Protein AF-A0A090ST42-F1 (afdb_monomer)

Solvent-accessible surface area (backbone atoms only — not comparable to full-atom values): 7452 Å² total; per-residue (Å²): 126,86,62,63,70,64,63,49,51,64,52,51,47,52,51,37,42,75,73,65,78,34,54,76,73,56,34,53,54,52,51,52,53,52,52,51,53,52,28,56,76,70,68,73,65,48,72,70,56,53,55,50,50,52,53,54,51,50,52,54,52,50,58,51,48,54,54,49,57,61,46,49,57,54,46,52,49,39,56,74,70,40,46,31,60,56,51,37,62,72,46,54,88,39,62,90,38,72,69,58,37,49,52,51,51,52,50,50,47,54,61,46,49,75,77,37,58,71,70,53,42,46,63,45,49,46,74,58,74,80,111

Mean predicted aligned error: 7.75 Å

InterPro domains:
  IPR004681 TRAP transporter large membrane protein DctM [PTHR33362] (2-128)
  IPR010656 TRAP C4-dicarboxylate transport system permease DctM subunit [PF06808] (2-128)

Radius of gyration: 20.75 Å; Cα contacts (8 Å, |Δi|>4): 55; chains: 1; bounding box: 36×33×53 Å

Secondary structure (DSSP, 8-state):
-TTHHHHHHHHHHHHHHHTTSS-HHHHHHHHHHHHHHHHHHTT---HHHHHHHHHHHHHHHHHHHHHHHHHHHHHHHHHHTTHHHHHHHHHGGGTT-HHHHHHHHHHHHHHHHHHS-HHHHHHHHHHHH--

Foldseek 3Di:
DLCVLVVVLVVQQVCCVVVPVDDNVVSVVVSVVSVVVSCVVVVVDDPVVVVVVVVVVVVVVVVVVVVVVVVVVVLVVCVVVCVLVVVLVVLVVVVVPPVSSVVVLVVCCVVVVVVDPPVSSCSSCVVNPVD

pLDDT: mean 83.91, std 9.55, range [38.75, 95.56]

Sequence (131 aa):
MQALPAVFAPILIVSSIILGFVTPTESGALIVLYTVIVGLILRTLKWSSILKAIVDAAKLTTAIFIIIASSSVLTWLLGYAQVPAAFASLLAPFIDSPIIILFVLSGITFFVGMLMEEVSALMLLTPVSCR

Structure (mmCIF, N/CA/C/O backbone):
data_AF-A0A090ST42-F1
#
_entry.id   AF-A0A090ST42-F1
#
loop_
_atom_site.group_PDB
_atom_site.id
_atom_site.type_symbol
_atom_site.label_atom_id
_atom_site.label_alt_id
_atom_site.label_comp_id
_atom_site.label_asym_id
_atom_site.label_entity_id
_atom_site.label_seq_id
_atom_site.pdbx_PDB_ins_code
_atom_site.Cartn_x
_atom_site.Cartn_y
_atom_site.Cartn_z
_atom_site.occupancy
_atom_site.B_iso_or_equiv
_atom_site.auth_seq_id
_atom_site.auth_comp_id
_atom_site.auth_asym_id
_atom_site.auth_atom_id
_atom_site.pdbx_PDB_m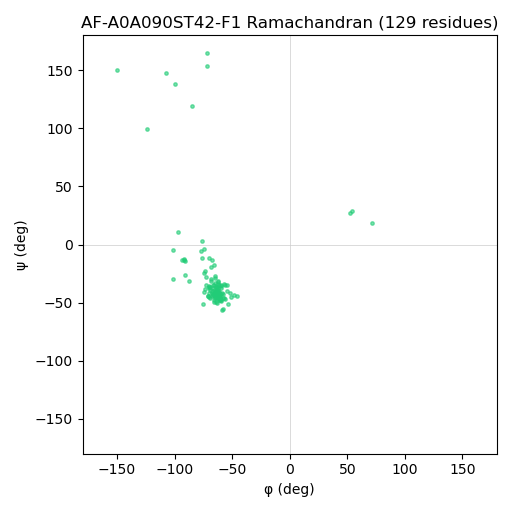odel_num
ATOM 1 N N . MET A 1 1 ? -12.176 -15.615 26.068 1.00 55.78 1 MET A N 1
ATOM 2 C CA . MET A 1 1 ? -12.995 -15.688 24.831 1.00 55.78 1 MET A CA 1
ATOM 3 C C . MET A 1 1 ? -12.949 -14.421 23.957 1.00 55.78 1 MET A C 1
ATOM 5 O O . MET A 1 1 ? -13.458 -14.465 22.849 1.00 55.78 1 MET A O 1
ATOM 9 N N . GLN A 1 2 ? -12.295 -13.323 24.368 1.00 60.69 2 GLN A N 1
ATOM 10 C CA . GLN A 1 2 ? -12.263 -12.055 23.607 1.00 60.69 2 GLN A CA 1
ATOM 11 C C . GLN A 1 2 ? -11.333 -12.040 22.371 1.00 60.69 2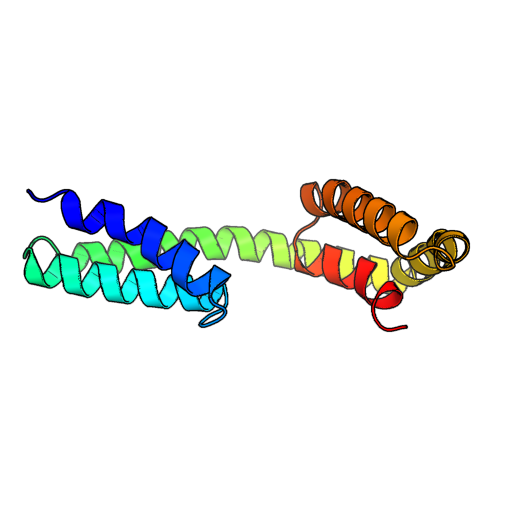 GLN A C 1
ATOM 13 O O . GLN A 1 2 ? -11.427 -11.125 21.564 1.00 60.69 2 GLN A O 1
ATOM 18 N N . ALA A 1 3 ? -10.456 -13.038 22.202 1.00 62.75 3 ALA A N 1
ATOM 19 C CA . ALA A 1 3 ? -9.489 -13.095 21.095 1.00 62.75 3 ALA A CA 1
ATOM 20 C C . ALA A 1 3 ? -9.988 -13.859 19.853 1.00 62.75 3 ALA A C 1
ATOM 22 O O . ALA A 1 3 ? -9.388 -13.741 18.790 1.00 62.75 3 ALA A O 1
ATOM 23 N N . LEU A 1 4 ? -11.085 -14.623 19.963 1.00 73.56 4 LEU A N 1
ATOM 24 C CA . LEU A 1 4 ? -11.615 -15.419 18.847 1.00 73.56 4 LEU A CA 1
ATOM 25 C C . LEU A 1 4 ? -11.927 -14.568 17.599 1.00 73.56 4 LEU A C 1
ATOM 27 O O . LEU A 1 4 ? -11.506 -14.949 16.510 1.00 73.56 4 LEU A O 1
ATOM 31 N N . PRO A 1 5 ? -12.597 -13.404 17.727 1.00 77.50 5 PRO A N 1
ATOM 32 C CA . PRO A 1 5 ? -12.921 -12.560 16.575 1.00 77.50 5 PRO A CA 1
ATOM 33 C C . PRO A 1 5 ? -11.689 -11.975 15.870 1.00 77.50 5 PRO A C 1
ATOM 35 O O . PRO A 1 5 ? -11.725 -11.730 14.670 1.00 77.50 5 PRO A O 1
ATOM 38 N N . ALA A 1 6 ? -10.575 -11.785 16.587 1.00 77.50 6 ALA A N 1
ATOM 39 C CA . ALA A 1 6 ? -9.352 -11.235 16.003 1.00 77.50 6 ALA A CA 1
ATOM 40 C C . ALA A 1 6 ? -8.696 -12.202 15.001 1.00 77.50 6 ALA A C 1
ATOM 42 O O . ALA A 1 6 ? -8.091 -11.764 14.028 1.00 77.50 6 ALA A O 1
ATOM 43 N N . VAL A 1 7 ? -8.859 -13.515 15.200 1.00 83.69 7 VAL A N 1
ATOM 44 C CA . VAL A 1 7 ? -8.309 -14.550 14.306 1.00 83.69 7 VAL A CA 1
ATOM 45 C C . VAL A 1 7 ? -9.098 -14.649 12.994 1.00 83.69 7 VAL A C 1
ATOM 47 O O . VAL A 1 7 ? -8.545 -15.037 11.968 1.00 83.69 7 VAL A O 1
ATOM 50 N N . PHE A 1 8 ? -10.370 -14.240 12.982 1.00 86.00 8 PHE A N 1
ATOM 51 C CA . PHE A 1 8 ? -11.184 -14.230 11.763 1.00 86.00 8 PHE A CA 1
ATOM 52 C C . PHE A 1 8 ? -10.813 -13.108 10.790 1.00 86.00 8 PHE A C 1
ATOM 54 O O . PHE A 1 8 ? -11.054 -13.256 9.595 1.00 86.00 8 PHE A O 1
ATOM 61 N N . ALA A 1 9 ? -10.195 -12.019 11.261 1.00 86.06 9 ALA A N 1
ATOM 62 C CA . ALA A 1 9 ? -9.783 -10.908 10.405 1.00 86.06 9 ALA A CA 1
ATOM 63 C C . ALA A 1 9 ? -8.827 -11.340 9.269 1.00 86.06 9 ALA A C 1
ATOM 65 O O . ALA A 1 9 ? -9.196 -11.131 8.115 1.00 86.06 9 ALA A O 1
ATOM 66 N N . PRO A 1 10 ? -7.669 -11.996 9.519 1.00 88.81 10 PRO A N 1
ATOM 67 C CA . PRO A 1 10 ? -6.781 -12.472 8.449 1.00 88.81 10 PRO A CA 1
ATOM 68 C C . PRO A 1 10 ? -7.460 -13.464 7.496 1.00 88.81 10 PRO A C 1
ATOM 70 O O . PRO A 1 10 ? -7.225 -13.416 6.291 1.00 88.81 10 PRO A O 1
ATOM 73 N N . ILE A 1 11 ? -8.347 -14.323 8.010 1.00 90.25 11 ILE A N 1
ATOM 74 C CA . ILE A 1 11 ? -9.103 -15.279 7.190 1.00 90.25 11 ILE A CA 1
ATOM 75 C C . ILE A 1 11 ? -10.053 -14.537 6.246 1.00 90.25 11 ILE A C 1
ATOM 77 O O . ILE A 1 11 ? -10.124 -14.877 5.066 1.00 90.25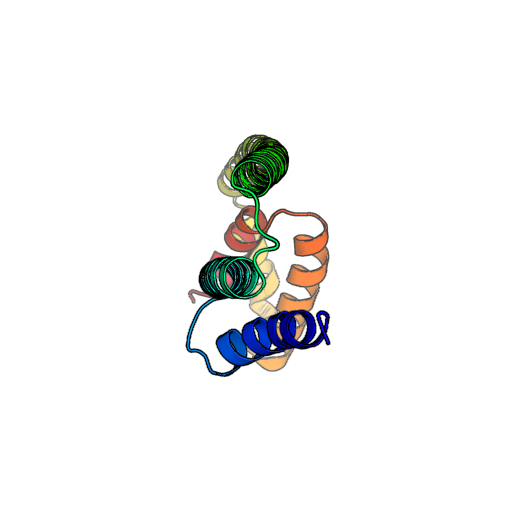 11 ILE A O 1
ATOM 81 N N . LEU A 1 12 ? -10.747 -13.502 6.728 1.00 89.06 12 LEU A N 1
ATOM 82 C CA . LEU A 1 12 ? -11.598 -12.646 5.898 1.00 89.06 12 LEU A CA 1
ATOM 83 C C . LEU A 1 12 ? -10.791 -11.925 4.814 1.00 89.06 12 LEU A C 1
ATOM 85 O O . LEU A 1 12 ? -11.231 -11.901 3.667 1.00 89.06 12 LEU A O 1
ATOM 89 N N . ILE A 1 13 ? -9.598 -11.407 5.136 1.00 91.62 13 ILE A N 1
ATOM 90 C CA . ILE A 1 13 ? -8.734 -10.747 4.137 1.00 91.62 13 ILE A CA 1
ATOM 91 C C . ILE A 1 13 ? -8.402 -11.726 3.012 1.00 91.62 13 ILE A C 1
ATOM 93 O O . ILE A 1 13 ? -8.697 -11.480 1.848 1.00 91.62 13 ILE A O 1
ATOM 97 N N . VAL A 1 14 ? -7.833 -12.875 3.371 1.00 92.81 14 VAL A N 1
ATOM 98 C CA . VAL A 1 14 ? -7.325 -13.843 2.398 1.00 92.81 14 VAL A CA 1
ATOM 99 C C . VAL A 1 14 ? -8.460 -14.472 1.590 1.00 92.81 14 VAL A C 1
ATOM 101 O O . VAL A 1 14 ? -8.364 -14.562 0.370 1.00 92.81 14 VAL A O 1
ATOM 104 N N . SER A 1 15 ? -9.557 -14.869 2.240 1.00 90.50 15 SER A N 1
ATOM 105 C CA . SER A 1 15 ? -10.697 -15.477 1.542 1.00 90.50 15 SER A CA 1
ATOM 106 C C . SER A 1 15 ? -11.366 -14.508 0.570 1.00 90.50 15 SER A C 1
ATOM 108 O O . SER A 1 15 ? -11.672 -14.901 -0.551 1.00 90.50 15 SER A O 1
ATOM 110 N N . SER A 1 16 ? -11.546 -13.244 0.957 1.00 90.06 16 SER A N 1
ATOM 111 C CA . SER A 1 16 ? -12.196 -12.238 0.110 1.00 90.06 16 SER A CA 1
ATOM 112 C C . SER A 1 16 ? -11.388 -11.897 -1.148 1.00 90.06 16 SER A C 1
ATOM 114 O O . SER A 1 16 ? -11.979 -11.725 -2.215 1.00 90.06 16 SER A O 1
ATOM 116 N N . ILE A 1 17 ? -10.053 -11.896 -1.040 1.00 94.12 17 ILE A N 1
ATOM 117 C CA . ILE A 1 17 ? -9.140 -11.666 -2.167 1.00 94.12 17 ILE A CA 1
ATOM 118 C C . ILE A 1 17 ? -9.050 -12.905 -3.069 1.00 94.12 17 ILE A C 1
ATOM 120 O O . ILE A 1 17 ? -9.232 -12.794 -4.278 1.00 94.12 17 ILE A O 1
ATOM 124 N N . ILE A 1 18 ? -8.792 -14.097 -2.512 1.00 91.69 18 ILE A N 1
ATOM 125 C CA . ILE A 1 18 ? -8.563 -15.317 -3.314 1.00 91.69 18 ILE A CA 1
ATOM 126 C C . ILE A 1 18 ? -9.826 -15.747 -4.062 1.00 91.69 18 ILE A C 1
ATOM 128 O O . ILE A 1 18 ? -9.747 -16.197 -5.202 1.00 91.69 18 ILE A O 1
ATOM 132 N N . LEU A 1 19 ? -10.994 -15.603 -3.436 1.00 88.88 19 LEU A N 1
ATOM 133 C CA . LEU A 1 19 ? -12.270 -15.926 -4.072 1.00 88.88 19 LEU A CA 1
ATOM 134 C C . LEU A 1 19 ? -12.698 -14.872 -5.110 1.00 88.88 19 LEU A C 1
ATOM 136 O O . LEU A 1 19 ? -13.712 -15.063 -5.773 1.00 88.88 19 LEU A O 1
ATOM 140 N N . GLY A 1 20 ? -11.945 -13.775 -5.256 1.00 84.00 20 GLY A N 1
ATOM 141 C CA . GLY A 1 20 ? -12.191 -12.740 -6.260 1.00 84.00 20 GLY A CA 1
ATOM 142 C C . GLY A 1 20 ? -13.418 -11.870 -5.984 1.00 84.00 20 GLY A C 1
ATOM 143 O O . GLY A 1 20 ? -13.916 -11.225 -6.900 1.00 84.00 20 GLY A O 1
ATOM 144 N N . PHE A 1 21 ? -13.924 -11.849 -4.746 1.00 87.12 21 PHE A N 1
ATOM 145 C CA . PHE A 1 21 ? -15.075 -11.015 -4.387 1.00 87.12 21 PHE A CA 1
ATOM 146 C C . PHE A 1 21 ? -14.718 -9.530 -4.313 1.00 87.12 21 PHE A C 1
ATOM 148 O O . PHE A 1 21 ? -15.556 -8.690 -4.625 1.00 87.12 21 PHE A O 1
ATOM 155 N N . VAL A 1 22 ? -13.502 -9.216 -3.863 1.00 90.56 22 VAL A N 1
ATOM 156 C CA . VAL A 1 22 ? -13.018 -7.846 -3.651 1.00 90.56 22 VAL A CA 1
ATOM 157 C C . VAL A 1 22 ? -11.511 -7.767 -3.849 1.00 90.56 22 VAL A C 1
ATOM 159 O O . VAL A 1 22 ? -10.767 -8.706 -3.566 1.00 90.56 22 VAL A O 1
ATOM 162 N N . THR A 1 23 ? -11.057 -6.603 -4.298 1.00 91.00 23 THR A N 1
ATOM 163 C CA . THR A 1 23 ? -9.641 -6.242 -4.404 1.00 91.00 23 THR A CA 1
ATOM 164 C C . THR A 1 23 ? -9.009 -6.002 -3.022 1.00 91.00 23 THR A C 1
ATOM 166 O O . THR A 1 23 ? -9.726 -5.836 -2.030 1.00 91.00 23 THR A O 1
ATOM 169 N N . PRO A 1 24 ? -7.665 -5.958 -2.901 1.00 86.31 24 PRO A N 1
ATOM 170 C CA . PRO A 1 24 ? -6.999 -5.749 -1.610 1.00 86.31 24 PRO A CA 1
ATOM 171 C C . PRO A 1 24 ? -7.424 -4.462 -0.885 1.00 86.31 24 PRO A C 1
ATOM 173 O O . PRO A 1 24 ? -7.535 -4.444 0.342 1.00 86.31 24 PRO A O 1
ATOM 176 N N . THR A 1 25 ? -7.706 -3.393 -1.633 1.00 89.00 25 THR A N 1
ATOM 177 C CA . THR A 1 25 ? -8.161 -2.101 -1.098 1.00 89.00 25 THR A CA 1
ATOM 178 C C . THR A 1 25 ? -9.590 -2.175 -0.559 1.00 89.00 25 THR A C 1
ATOM 180 O O . THR A 1 25 ? -9.861 -1.705 0.546 1.00 89.00 25 THR A O 1
ATOM 183 N N . GLU A 1 26 ? -10.497 -2.820 -1.291 1.00 90.56 26 GLU A N 1
ATOM 184 C CA . GLU A 1 26 ? -11.888 -3.042 -0.872 1.00 90.56 26 GLU A CA 1
ATOM 185 C C . GLU A 1 26 ? -11.981 -4.029 0.294 1.00 90.56 26 GLU A C 1
ATOM 187 O O . GLU A 1 26 ? -12.773 -3.833 1.219 1.00 90.56 26 GLU A O 1
ATOM 192 N N . SER A 1 27 ? -11.121 -5.052 0.294 1.00 90.88 27 SER A N 1
ATOM 193 C CA . SER A 1 27 ? -10.959 -5.974 1.412 1.00 90.88 27 SER A CA 1
ATOM 194 C C . SER A 1 27 ? -10.672 -5.179 2.686 1.00 90.88 27 SER A C 1
ATOM 196 O O . SER A 1 27 ? -11.433 -5.277 3.644 1.00 90.88 27 SER A O 1
ATOM 198 N N . GLY A 1 28 ? -9.695 -4.263 2.678 1.00 90.38 28 GLY A N 1
ATOM 199 C CA . GLY A 1 28 ? -9.413 -3.382 3.819 1.00 90.38 28 GLY A CA 1
ATOM 200 C C . GLY A 1 28 ? -10.652 -2.679 4.401 1.00 90.38 28 GLY A C 1
ATOM 201 O O . GLY A 1 28 ? -10.844 -2.682 5.620 1.00 90.38 28 GLY A O 1
ATOM 202 N N . ALA A 1 29 ? -11.540 -2.151 3.552 1.00 90.81 29 ALA A N 1
ATOM 203 C CA . ALA A 1 29 ? -12.787 -1.518 3.992 1.00 90.81 29 ALA A CA 1
ATOM 204 C C . ALA A 1 29 ? -13.748 -2.510 4.678 1.00 90.81 29 ALA A C 1
ATOM 206 O O . ALA A 1 29 ? -14.334 -2.185 5.716 1.00 90.81 29 ALA A O 1
ATOM 207 N N . LEU A 1 30 ? -13.865 -3.736 4.155 1.00 92.00 30 LEU A N 1
ATOM 208 C CA . LEU A 1 30 ? -14.656 -4.802 4.781 1.00 92.00 30 LEU A CA 1
ATOM 209 C C . LEU A 1 30 ? -14.114 -5.181 6.164 1.00 92.00 30 LEU A C 1
ATOM 211 O O . LEU A 1 30 ? -14.900 -5.354 7.097 1.00 92.00 30 LEU A O 1
ATOM 215 N N . ILE A 1 31 ? -12.789 -5.269 6.332 1.00 91.50 31 ILE A N 1
ATOM 216 C CA . ILE A 1 31 ? -12.181 -5.569 7.637 1.00 91.50 31 ILE A CA 1
ATOM 217 C C . ILE A 1 31 ? -12.457 -4.447 8.637 1.00 91.50 31 ILE A C 1
ATOM 219 O O . ILE A 1 31 ? -12.757 -4.729 9.799 1.00 91.50 31 ILE A O 1
ATOM 223 N N . VAL A 1 32 ? -12.367 -3.181 8.222 1.00 91.19 32 VAL A N 1
ATOM 224 C CA . VAL A 1 32 ? -12.682 -2.044 9.101 1.00 91.19 32 VAL A CA 1
ATOM 225 C C . VAL A 1 32 ? -14.134 -2.128 9.570 1.00 91.19 32 VAL A C 1
ATOM 227 O O . VAL A 1 32 ? -14.389 -2.032 10.771 1.00 91.19 32 VAL A O 1
ATOM 230 N N . LEU A 1 33 ? -15.074 -2.393 8.657 1.00 91.06 33 LEU A N 1
ATOM 231 C CA . LEU A 1 33 ? -16.485 -2.573 8.998 1.00 91.06 33 LEU A CA 1
ATOM 232 C C . LEU A 1 33 ? -16.688 -3.742 9.975 1.00 91.06 33 LEU A C 1
ATOM 234 O O . LEU A 1 33 ? -17.332 -3.574 11.011 1.00 91.06 33 LEU A O 1
ATOM 238 N N . TYR A 1 34 ? -16.083 -4.899 9.692 1.00 90.62 34 TYR A N 1
ATOM 239 C CA . TYR A 1 34 ? -16.104 -6.067 10.576 1.00 90.62 34 TYR A CA 1
ATOM 240 C C . TYR A 1 34 ? -15.569 -5.732 11.975 1.00 90.62 34 TYR A C 1
ATOM 242 O O . TYR A 1 34 ? -16.201 -6.044 12.984 1.00 90.62 34 TYR A O 1
ATOM 250 N N . THR A 1 35 ? -14.435 -5.036 12.044 1.00 89.25 35 THR A N 1
ATOM 251 C CA . THR A 1 35 ? -13.774 -4.662 13.300 1.00 89.25 35 THR A CA 1
ATOM 252 C C . THR A 1 35 ? -14.640 -3.715 14.130 1.00 89.25 35 THR A C 1
ATOM 254 O O . THR A 1 35 ? -14.741 -3.879 15.347 1.00 89.25 35 THR A O 1
ATOM 257 N N . VAL A 1 36 ? -15.316 -2.756 13.490 1.00 88.88 36 VAL A N 1
ATOM 258 C CA . VAL A 1 36 ? -16.257 -1.847 14.161 1.00 88.88 36 VAL A CA 1
ATOM 259 C C . VAL A 1 36 ? -17.462 -2.613 14.711 1.00 88.88 36 VAL A C 1
ATOM 261 O O . VAL A 1 36 ? -17.809 -2.430 15.877 1.00 88.88 36 VAL A O 1
ATOM 264 N N . ILE A 1 37 ? -18.063 -3.511 13.922 1.00 88.44 37 ILE A N 1
ATOM 265 C CA . ILE A 1 37 ? -19.206 -4.336 14.351 1.00 88.44 37 ILE A CA 1
ATOM 266 C C . ILE A 1 37 ? -18.826 -5.200 15.561 1.00 88.44 37 ILE A C 1
ATOM 268 O O . ILE A 1 37 ? -19.524 -5.197 16.575 1.00 88.44 37 ILE A O 1
ATOM 272 N N . VAL A 1 38 ? -17.691 -5.897 15.494 1.00 88.62 38 VAL A N 1
ATOM 273 C CA . VAL A 1 38 ? -17.192 -6.730 16.597 1.00 88.62 38 VAL A CA 1
ATOM 274 C C . VAL A 1 38 ? -16.890 -5.887 17.838 1.00 88.62 38 VAL A C 1
ATOM 276 O O . VAL A 1 38 ? -17.266 -6.270 18.947 1.00 88.62 38 VAL A O 1
ATOM 279 N N . GLY A 1 39 ? -16.260 -4.721 17.674 1.00 86.50 39 GLY A N 1
ATOM 280 C CA . GLY A 1 39 ? -15.973 -3.799 18.774 1.00 86.50 39 GLY A CA 1
ATOM 281 C C . GLY A 1 39 ? -17.232 -3.259 19.463 1.00 86.50 39 GLY A C 1
ATOM 282 O O . GLY A 1 39 ? -17.231 -3.074 20.683 1.00 86.50 39 GLY A O 1
ATOM 283 N N . LEU A 1 40 ? -18.316 -3.047 18.707 1.00 84.88 40 LEU A N 1
ATOM 284 C CA . LEU A 1 40 ? -19.625 -2.657 19.238 1.00 84.88 40 LEU A CA 1
ATOM 285 C C . LEU A 1 40 ? -20.282 -3.799 20.024 1.00 84.88 40 LEU A C 1
ATOM 287 O O . LEU A 1 40 ? -20.743 -3.577 21.144 1.00 84.88 40 LEU A O 1
ATOM 291 N N . ILE A 1 41 ? -20.273 -5.024 19.484 1.00 86.19 41 ILE A N 1
ATOM 292 C CA . ILE A 1 41 ? -20.839 -6.213 20.147 1.00 86.19 41 ILE A CA 1
ATOM 293 C C . ILE A 1 41 ? -20.104 -6.506 21.462 1.00 86.19 41 ILE A C 1
ATOM 295 O O . ILE A 1 41 ? -20.737 -6.771 22.483 1.00 86.19 41 ILE A O 1
ATOM 299 N N . LEU A 1 42 ? -18.772 -6.406 21.465 1.00 85.06 42 LEU A N 1
ATOM 300 C CA . LEU A 1 42 ? -17.946 -6.619 22.657 1.00 85.06 42 LEU A CA 1
ATOM 301 C C . LEU A 1 42 ? -17.964 -5.429 23.634 1.00 85.06 42 LEU A C 1
ATOM 303 O O . LEU A 1 42 ? -17.389 -5.535 24.716 1.00 85.06 42 LEU A O 1
ATOM 307 N N . ARG A 1 43 ? -18.610 -4.306 23.277 1.00 79.94 43 ARG A N 1
ATOM 308 C CA . ARG A 1 43 ? -18.651 -3.044 24.046 1.00 79.94 43 ARG A CA 1
ATOM 309 C C . ARG A 1 43 ? -17.272 -2.511 24.457 1.00 79.94 43 ARG A C 1
ATOM 311 O O . ARG A 1 43 ? -17.139 -1.801 25.451 1.00 79.94 43 ARG A O 1
ATOM 318 N N . THR A 1 44 ? -16.235 -2.836 23.693 1.00 79.06 44 THR A N 1
ATOM 319 C CA . THR A 1 44 ? -14.857 -2.385 23.944 1.00 79.06 44 THR A CA 1
ATOM 320 C C . THR A 1 44 ? -14.511 -1.111 23.172 1.00 79.06 44 THR A C 1
ATOM 322 O O . THR A 1 44 ? -13.503 -0.466 23.465 1.00 79.06 44 THR A O 1
ATOM 325 N N . LEU A 1 45 ? -15.341 -0.727 22.197 1.00 81.62 45 LEU A N 1
ATOM 326 C CA . LEU A 1 45 ? -15.065 0.369 21.277 1.00 81.62 45 LEU A CA 1
ATOM 327 C C . LEU A 1 45 ? -15.468 1.729 21.869 1.00 81.62 45 LEU A C 1
ATOM 329 O O . LEU A 1 45 ? -16.639 1.986 22.143 1.00 81.62 45 LEU A O 1
ATOM 333 N N . LYS A 1 46 ? -14.493 2.630 22.031 1.00 86.94 46 LYS A N 1
ATOM 334 C CA . LYS A 1 46 ? -14.726 4.036 22.396 1.00 86.94 46 LYS A CA 1
ATOM 335 C C . LYS A 1 46 ? -14.648 4.911 21.149 1.00 86.94 46 LYS A C 1
ATOM 337 O O . LYS A 1 46 ? -13.714 4.772 20.364 1.00 86.94 46 LYS A O 1
ATOM 342 N N . TRP A 1 47 ? -15.555 5.880 21.016 1.00 85.81 47 TRP A N 1
ATOM 343 C CA . TRP A 1 47 ? -15.553 6.831 19.892 1.00 85.81 47 TRP A CA 1
ATOM 344 C C . TRP A 1 47 ? -14.212 7.569 19.737 1.00 85.81 47 TRP A C 1
ATOM 346 O O . TRP A 1 47 ? -13.680 7.698 18.638 1.00 85.81 47 TRP A O 1
ATOM 356 N N . SER A 1 48 ? -13.599 7.957 20.859 1.00 87.44 48 SER A N 1
ATOM 357 C CA . SER A 1 48 ? -12.262 8.567 20.880 1.00 87.44 48 SER A CA 1
ATOM 358 C C . SER A 1 48 ? -11.174 7.658 20.285 1.00 87.44 48 SER A C 1
ATOM 360 O O . SER A 1 48 ? -10.270 8.154 19.615 1.00 87.44 48 SER A O 1
ATOM 362 N N . SER A 1 49 ? -11.268 6.337 20.468 1.00 88.00 49 SER A N 1
ATOM 363 C CA . SER A 1 49 ? -10.312 5.380 19.898 1.00 88.00 49 SER A CA 1
ATOM 364 C C . SER A 1 49 ? -10.441 5.272 18.379 1.00 88.00 49 SER A C 1
ATOM 366 O O . SER A 1 49 ? -9.425 5.149 17.704 1.00 88.00 49 SER A O 1
ATOM 368 N N . ILE A 1 50 ? -11.661 5.371 17.840 1.00 89.38 50 ILE A N 1
ATOM 369 C CA . ILE A 1 50 ? -11.903 5.385 16.389 1.00 89.38 50 ILE A CA 1
ATOM 370 C C . ILE A 1 50 ? -11.294 6.646 15.774 1.00 89.38 50 ILE A C 1
ATOM 372 O O . ILE A 1 50 ? -10.527 6.554 14.822 1.00 89.38 50 ILE A O 1
ATOM 376 N N . LEU A 1 51 ? -11.575 7.817 16.356 1.00 92.50 51 LEU A N 1
ATOM 377 C CA . LEU A 1 51 ? -10.999 9.081 15.888 1.00 92.50 51 LEU A CA 1
ATOM 378 C C . LEU A 1 51 ? -9.469 9.058 15.935 1.00 92.50 51 LEU A C 1
ATOM 380 O O . LEU A 1 51 ? -8.820 9.487 14.985 1.00 92.50 51 LEU A O 1
ATOM 384 N N . LYS A 1 52 ? -8.888 8.507 17.006 1.00 93.56 52 LYS A N 1
ATOM 385 C CA . LYS A 1 52 ? -7.437 8.332 17.108 1.00 93.56 52 LYS A CA 1
ATOM 386 C C . LYS A 1 52 ? -6.897 7.427 15.994 1.00 93.56 52 LYS A C 1
ATOM 388 O O . LYS A 1 52 ? -5.931 7.805 15.344 1.00 93.56 52 LYS A O 1
ATOM 393 N N . ALA A 1 53 ? -7.546 6.291 15.730 1.00 92.19 53 ALA A N 1
ATOM 394 C CA . ALA A 1 53 ? -7.146 5.375 14.663 1.00 92.19 53 ALA A CA 1
ATOM 395 C C . ALA A 1 53 ? -7.220 6.024 13.270 1.00 92.19 53 ALA A C 1
ATOM 397 O O . ALA A 1 53 ? -6.310 5.839 12.468 1.00 92.19 53 ALA A O 1
ATOM 398 N N . ILE A 1 54 ? -8.254 6.828 12.998 1.00 93.25 54 ILE A N 1
ATOM 399 C CA . ILE A 1 54 ? -8.380 7.582 11.740 1.00 93.25 54 ILE A CA 1
ATOM 400 C C . ILE A 1 54 ? -7.237 8.590 11.598 1.00 93.25 54 ILE A C 1
ATOM 402 O O . ILE A 1 54 ? -6.624 8.673 10.539 1.00 93.25 54 ILE A O 1
ATOM 406 N N . VAL A 1 55 ? -6.926 9.343 12.656 1.00 95.56 55 VAL A N 1
ATOM 407 C CA . VAL A 1 55 ? -5.826 10.319 12.639 1.00 95.56 55 VAL A CA 1
ATOM 408 C C . VAL A 1 55 ? -4.478 9.628 12.435 1.00 95.56 55 VAL A C 1
ATOM 410 O O . VAL A 1 55 ? -3.653 10.118 11.667 1.00 95.56 55 VAL A O 1
ATOM 413 N N . ASP A 1 56 ? -4.244 8.496 13.094 1.00 94.75 56 ASP A N 1
ATOM 414 C CA . ASP A 1 56 ? -2.999 7.742 12.949 1.00 94.75 56 ASP A CA 1
ATOM 415 C C . ASP A 1 56 ? -2.872 7.138 11.539 1.00 94.75 56 ASP A C 1
ATOM 417 O O . ASP A 1 56 ? -1.808 7.241 10.925 1.00 94.75 56 ASP A O 1
ATOM 421 N N . ALA A 1 57 ? -3.967 6.620 10.969 1.00 93.19 57 ALA A N 1
ATOM 422 C CA . ALA A 1 57 ? -4.013 6.187 9.573 1.00 93.19 57 ALA A CA 1
ATOM 423 C C . ALA A 1 57 ? -3.728 7.352 8.609 1.00 93.19 57 ALA A C 1
ATOM 425 O O . ALA A 1 57 ? -2.884 7.220 7.726 1.00 93.19 57 ALA A O 1
ATOM 426 N N . ALA A 1 58 ? -4.352 8.515 8.822 1.00 94.94 58 ALA A N 1
ATOM 427 C CA . ALA A 1 58 ? -4.148 9.704 7.997 1.00 94.94 58 ALA A CA 1
ATOM 428 C C . ALA A 1 58 ? -2.697 10.216 8.044 1.00 94.94 58 ALA A C 1
ATOM 430 O O . ALA A 1 58 ? -2.151 10.655 7.030 1.00 94.94 58 ALA A O 1
ATOM 431 N N . LYS A 1 59 ? -2.037 10.149 9.207 1.00 95.56 59 LYS A N 1
ATOM 432 C CA . LYS A 1 59 ? -0.614 10.502 9.342 1.00 95.56 59 LYS A CA 1
ATOM 433 C C . LYS A 1 59 ? 0.276 9.571 8.523 1.00 95.56 59 LYS A C 1
ATOM 435 O O . LYS A 1 59 ? 1.157 10.056 7.816 1.00 95.56 59 LYS A O 1
ATOM 440 N N . LEU A 1 60 ? 0.028 8.260 8.589 1.00 93.75 60 LEU A N 1
ATOM 441 C CA . LEU A 1 60 ? 0.762 7.271 7.797 1.00 93.75 60 LEU A CA 1
ATOM 442 C C . LEU A 1 60 ? 0.563 7.503 6.296 1.00 93.75 60 LEU A C 1
ATOM 444 O O . LEU A 1 60 ? 1.544 7.581 5.559 1.00 93.75 60 LEU A O 1
ATOM 448 N N . THR A 1 61 ? -0.680 7.698 5.843 1.00 92.56 61 THR A N 1
ATOM 449 C CA . THR A 1 61 ? -0.957 7.963 4.423 1.00 92.56 61 THR A CA 1
ATOM 450 C C . THR A 1 61 ? -0.335 9.273 3.956 1.00 92.56 61 THR A C 1
ATOM 452 O O . THR A 1 61 ? 0.173 9.340 2.846 1.00 92.56 61 THR A O 1
ATOM 455 N N . THR A 1 62 ? -0.311 10.309 4.800 1.00 95.12 62 THR A N 1
ATOM 456 C CA . THR A 1 62 ? 0.324 11.594 4.460 1.00 95.12 62 THR A CA 1
ATOM 457 C C . THR A 1 62 ? 1.826 11.434 4.237 1.00 95.12 62 THR A C 1
ATOM 459 O O . THR A 1 62 ? 2.355 11.964 3.263 1.00 95.12 62 THR A O 1
ATOM 462 N N . ALA A 1 63 ? 2.516 10.679 5.098 1.00 92.19 63 ALA A N 1
ATOM 463 C CA . ALA A 1 63 ? 3.941 10.408 4.923 1.00 92.19 63 ALA A CA 1
ATOM 464 C C . ALA A 1 63 ? 4.222 9.695 3.588 1.00 92.19 63 ALA A C 1
ATOM 466 O O . ALA A 1 63 ? 5.139 10.084 2.867 1.00 92.19 63 ALA A O 1
ATOM 467 N N . ILE A 1 64 ? 3.390 8.713 3.226 1.00 90.12 64 ILE A N 1
ATOM 468 C CA . ILE A 1 64 ? 3.485 8.006 1.942 1.00 90.12 64 ILE A CA 1
ATOM 469 C C . ILE A 1 64 ? 3.206 8.964 0.774 1.00 90.12 64 ILE A C 1
ATOM 471 O O . ILE A 1 64 ? 3.983 9.009 -0.174 1.00 90.12 64 ILE A O 1
ATOM 475 N N . PHE A 1 65 ? 2.167 9.800 0.853 1.00 90.00 65 PHE A N 1
ATOM 476 C CA . PHE A 1 65 ? 1.839 10.748 -0.216 1.00 90.00 65 PHE A CA 1
ATOM 477 C C . PHE A 1 65 ? 2.930 11.789 -0.472 1.00 90.00 65 PHE A C 1
ATOM 479 O O . PHE A 1 65 ? 3.108 12.194 -1.616 1.00 90.00 65 PHE A O 1
ATOM 486 N N . ILE A 1 66 ? 3.690 12.201 0.546 1.00 91.25 66 ILE A N 1
ATOM 487 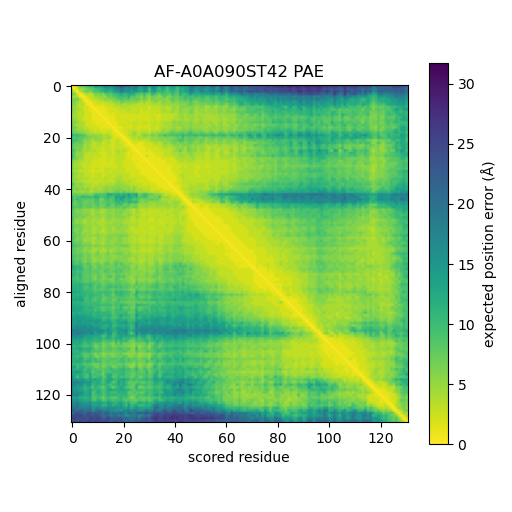C CA . ILE A 1 66 ? 4.846 13.090 0.349 1.00 91.25 66 ILE A CA 1
ATOM 488 C C . ILE A 1 66 ? 5.928 12.399 -0.495 1.00 91.25 66 ILE A C 1
ATOM 490 O O . ILE A 1 66 ? 6.518 13.029 -1.373 1.00 91.25 66 ILE A O 1
ATOM 494 N N . ILE A 1 67 ? 6.167 11.105 -0.263 1.00 88.81 67 ILE A N 1
ATOM 495 C CA . ILE A 1 67 ? 7.114 10.302 -1.050 1.00 88.81 67 ILE A CA 1
ATOM 496 C C . ILE A 1 67 ? 6.600 10.135 -2.487 1.00 88.81 67 ILE A C 1
ATOM 498 O O . ILE A 1 67 ? 7.357 10.319 -3.436 1.00 88.81 67 ILE A O 1
ATOM 502 N N . ILE A 1 68 ? 5.305 9.861 -2.662 1.00 87.69 68 ILE A N 1
ATOM 503 C CA . ILE A 1 68 ? 4.676 9.767 -3.989 1.00 87.69 68 ILE A CA 1
ATOM 504 C C . ILE A 1 68 ? 4.792 11.104 -4.734 1.00 87.69 68 ILE A C 1
ATOM 506 O O . ILE A 1 68 ? 5.128 11.134 -5.916 1.00 87.69 68 ILE A O 1
ATOM 510 N N . ALA A 1 69 ? 4.572 12.227 -4.048 1.00 89.44 69 ALA A N 1
ATOM 511 C CA . ALA A 1 69 ? 4.654 13.552 -4.650 1.00 89.44 69 ALA A CA 1
ATOM 512 C C . ALA A 1 69 ? 6.056 13.850 -5.203 1.00 89.44 69 ALA A C 1
ATOM 514 O O . ALA A 1 69 ? 6.174 14.319 -6.335 1.00 89.44 69 ALA A O 1
ATOM 515 N N . SER A 1 70 ? 7.125 13.536 -4.465 1.00 87.81 70 SER A N 1
ATOM 516 C CA . SER A 1 70 ? 8.493 13.703 -4.973 1.00 87.81 70 SER A CA 1
ATOM 517 C C . SER A 1 70 ? 8.834 12.691 -6.074 1.00 87.81 70 SER A C 1
ATOM 519 O O . SER A 1 70 ? 9.479 13.051 -7.059 1.00 87.81 70 SER A O 1
ATOM 521 N N . SER A 1 71 ? 8.342 11.454 -5.961 1.00 85.81 71 SER A N 1
ATOM 522 C CA . SER A 1 71 ? 8.514 10.405 -6.972 1.00 85.81 71 SER A CA 1
ATOM 523 C C . SER A 1 71 ? 7.813 10.737 -8.295 1.00 85.81 71 SER A C 1
ATOM 525 O O . SER A 1 71 ? 8.352 10.455 -9.362 1.00 85.81 71 SER A O 1
ATOM 527 N N . SER A 1 72 ? 6.678 11.441 -8.261 1.00 86.56 72 SER A N 1
ATOM 528 C CA . SER A 1 72 ? 5.931 11.825 -9.467 1.00 86.56 72 SER A CA 1
ATOM 529 C C . SER A 1 72 ? 6.764 12.643 -10.466 1.00 86.56 72 SER A C 1
ATOM 531 O O . SER A 1 72 ? 6.633 12.464 -11.678 1.00 86.56 72 SER A O 1
ATOM 533 N N . VAL A 1 73 ? 7.685 13.480 -9.971 1.00 88.06 73 VAL A N 1
ATOM 534 C CA . VAL A 1 73 ? 8.613 14.260 -10.804 1.00 88.06 73 VAL A CA 1
ATOM 535 C C . VAL A 1 73 ? 9.611 13.343 -11.508 1.00 88.06 73 VAL A C 1
ATOM 537 O O . VAL A 1 73 ? 9.880 13.518 -12.697 1.00 88.06 73 VAL A O 1
ATOM 540 N N . LEU A 1 74 ? 10.132 12.337 -10.797 1.00 83.19 74 LEU A N 1
ATOM 541 C CA . LEU A 1 74 ? 11.008 11.322 -11.379 1.00 83.19 74 LEU A CA 1
ATOM 542 C C . LEU A 1 74 ? 10.262 10.517 -12.446 1.00 83.19 74 LEU A C 1
ATOM 544 O O . LEU A 1 74 ? 10.786 10.309 -13.533 1.00 83.19 74 LEU A O 1
ATOM 548 N N . THR A 1 75 ? 9.022 10.126 -12.176 1.00 83.94 75 THR A N 1
ATOM 549 C CA . THR A 1 75 ? 8.187 9.374 -13.117 1.00 83.94 75 THR A CA 1
ATOM 550 C C . THR A 1 75 ? 7.898 10.160 -14.394 1.00 83.94 75 THR A C 1
ATOM 552 O O . THR A 1 75 ? 8.016 9.618 -15.494 1.00 83.94 75 THR A O 1
ATOM 555 N N . TRP A 1 76 ? 7.615 11.460 -14.279 1.00 85.44 76 TRP A N 1
ATOM 556 C CA . TRP A 1 76 ? 7.495 12.340 -15.441 1.00 85.44 76 TRP A CA 1
ATOM 557 C C . TRP A 1 76 ? 8.809 12.434 -16.230 1.00 85.44 76 TRP A C 1
ATOM 559 O O . TRP A 1 76 ? 8.801 12.318 -17.457 1.00 85.44 76 TRP A O 1
ATOM 569 N N . LEU A 1 77 ? 9.947 12.571 -15.540 1.00 86.81 77 LEU A N 1
ATOM 570 C CA . LEU A 1 77 ? 11.269 12.624 -16.169 1.00 86.81 77 LEU A CA 1
ATOM 571 C C . LEU A 1 77 ? 11.612 11.321 -16.909 1.00 86.81 77 LEU A C 1
ATOM 573 O O . LEU A 1 77 ? 12.135 11.369 -18.020 1.00 86.81 77 LEU A O 1
ATOM 577 N N . LEU A 1 78 ? 11.287 10.163 -16.328 1.00 83.94 78 LEU A N 1
ATOM 578 C CA . LEU A 1 78 ? 11.460 8.853 -16.963 1.00 83.94 78 LEU A CA 1
ATOM 579 C C . LEU A 1 78 ? 10.612 8.730 -18.234 1.00 83.94 78 LEU A C 1
ATOM 581 O O . LEU A 1 78 ? 11.089 8.207 -19.244 1.00 83.94 78 LEU A O 1
ATOM 585 N N . GLY A 1 79 ? 9.383 9.254 -18.203 1.00 83.75 79 GLY A N 1
ATOM 586 C CA . GLY A 1 79 ? 8.525 9.361 -19.381 1.00 83.75 79 GLY A CA 1
ATOM 587 C C . GLY A 1 79 ? 9.131 10.260 -20.462 1.00 83.75 79 GLY A C 1
ATOM 588 O O . GLY A 1 79 ? 9.194 9.862 -21.624 1.00 83.75 79 GLY A O 1
ATOM 589 N N . TYR A 1 80 ? 9.647 11.433 -20.080 1.00 86.44 80 TYR A N 1
ATOM 590 C CA . TYR A 1 80 ? 10.305 12.365 -21.001 1.00 86.44 80 TYR A CA 1
ATOM 591 C C . TYR A 1 80 ? 11.560 11.762 -21.650 1.00 86.44 80 TYR A C 1
ATOM 593 O O . TYR A 1 80 ? 11.765 11.892 -22.854 1.00 86.44 80 TYR A O 1
ATOM 601 N N . ALA A 1 81 ? 12.372 11.045 -20.873 1.00 87.12 81 ALA A N 1
ATOM 602 C CA . ALA A 1 81 ? 13.574 10.363 -21.349 1.00 87.12 81 ALA A CA 1
ATOM 603 C C . ALA A 1 81 ? 13.284 9.064 -22.131 1.00 87.12 81 ALA A C 1
ATOM 605 O O . ALA A 1 81 ? 14.221 8.369 -22.517 1.00 87.12 81 ALA A O 1
ATOM 606 N N . GLN A 1 82 ? 12.007 8.723 -22.360 1.00 85.50 82 GLN A N 1
ATOM 607 C CA . GLN A 1 82 ? 11.571 7.504 -23.052 1.00 85.50 82 GLN A CA 1
ATOM 608 C C . GLN A 1 82 ? 12.148 6.212 -22.451 1.00 85.50 82 GLN A C 1
ATOM 610 O O . GLN A 1 82 ? 12.278 5.195 -23.136 1.00 85.50 82 GLN A O 1
ATOM 615 N N . VAL A 1 83 ? 12.440 6.220 -21.148 1.00 84.56 83 VAL A N 1
ATOM 616 C CA . VAL A 1 83 ? 12.963 5.049 -20.434 1.00 84.56 83 VAL A CA 1
ATOM 617 C C . VAL A 1 83 ? 12.017 3.844 -20.543 1.00 84.56 83 VAL A C 1
ATOM 619 O O . VAL A 1 83 ? 12.517 2.759 -20.837 1.00 84.56 83 VAL A O 1
ATOM 622 N N . PRO A 1 84 ? 10.676 3.987 -20.421 1.00 80.38 84 PRO A N 1
ATOM 623 C CA . PRO A 1 84 ? 9.758 2.863 -20.622 1.00 80.38 84 PRO A CA 1
ATOM 624 C C . PRO A 1 84 ? 9.854 2.238 -22.028 1.00 80.38 84 PRO A C 1
ATOM 626 O O . PRO A 1 84 ? 9.798 1.019 -22.176 1.00 80.38 84 PRO A O 1
ATOM 629 N N . ALA A 1 85 ? 10.049 3.054 -23.072 1.00 81.44 85 ALA A N 1
ATOM 630 C CA . ALA A 1 85 ? 10.161 2.574 -24.452 1.00 81.44 85 ALA A CA 1
ATOM 631 C C . ALA A 1 85 ? 11.505 1.873 -24.715 1.00 81.44 85 ALA A C 1
ATOM 633 O O . ALA A 1 85 ? 11.545 0.843 -25.388 1.00 81.44 85 A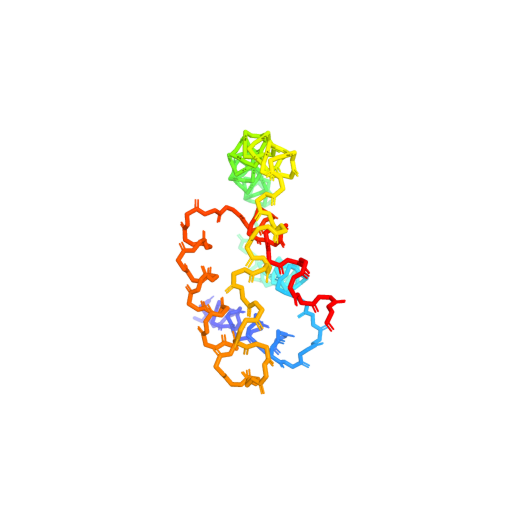LA A O 1
ATOM 634 N N . ALA A 1 86 ? 12.592 2.395 -24.140 1.00 83.00 86 ALA A N 1
ATOM 635 C CA . ALA A 1 86 ? 13.902 1.748 -24.172 1.00 83.00 86 ALA A CA 1
ATOM 636 C C . ALA A 1 86 ? 13.910 0.417 -23.397 1.00 83.00 86 ALA A C 1
ATOM 638 O O . ALA A 1 86 ? 14.563 -0.536 -23.809 1.00 83.00 86 ALA A O 1
ATOM 639 N N . PHE A 1 87 ? 13.152 0.320 -22.302 1.00 81.44 87 PHE A N 1
ATOM 640 C CA . PHE A 1 87 ? 12.959 -0.939 -21.578 1.00 81.44 87 PHE A CA 1
ATOM 641 C C . PHE A 1 87 ? 12.183 -1.968 -22.406 1.00 81.44 87 PHE A C 1
ATOM 643 O O . PHE A 1 87 ? 12.561 -3.138 -22.446 1.00 81.44 87 PHE A O 1
ATOM 650 N N . ALA A 1 88 ? 11.130 -1.537 -23.105 1.00 80.25 88 ALA A N 1
ATOM 651 C CA . ALA A 1 88 ? 10.339 -2.418 -23.956 1.00 80.25 88 ALA A CA 1
ATOM 652 C C . ALA A 1 88 ? 11.154 -3.008 -25.119 1.00 80.25 88 ALA A C 1
ATOM 654 O O . ALA A 1 88 ? 11.024 -4.194 -25.420 1.00 80.25 88 ALA A O 1
ATOM 655 N N . SER A 1 89 ? 12.043 -2.227 -25.742 1.00 81.38 89 SER A N 1
ATOM 656 C CA . SER A 1 89 ? 12.925 -2.738 -26.801 1.00 81.38 89 SER A CA 1
ATOM 657 C C . SER A 1 89 ? 13.980 -3.720 -26.278 1.00 81.38 89 SER A C 1
ATOM 659 O O . SER A 1 89 ? 14.324 -4.670 -26.977 1.00 81.38 89 SER A O 1
ATOM 661 N N . LEU A 1 90 ? 14.436 -3.550 -25.035 1.00 81.50 90 LEU A N 1
ATOM 662 C CA . LEU A 1 90 ? 15.339 -4.480 -24.344 1.00 81.50 90 LEU A CA 1
ATOM 663 C C . LEU A 1 90 ? 14.692 -5.854 -24.102 1.00 81.50 90 LEU A C 1
ATOM 665 O O . LEU A 1 90 ? 15.382 -6.872 -24.061 1.00 81.50 90 LEU A O 1
ATOM 669 N N . LEU A 1 91 ? 13.365 -5.879 -23.970 1.00 81.06 91 LEU A N 1
ATOM 670 C CA . LEU A 1 91 ? 12.570 -7.087 -23.744 1.00 81.06 91 LEU A CA 1
ATOM 671 C C . LEU A 1 91 ? 12.074 -7.745 -25.040 1.00 81.06 91 LEU A C 1
ATOM 673 O O . LEU A 1 91 ? 11.702 -8.917 -25.008 1.00 81.06 91 LEU A O 1
ATOM 677 N N . ALA A 1 92 ? 12.148 -7.047 -26.180 1.00 79.62 92 ALA A N 1
ATOM 678 C CA . ALA A 1 92 ? 11.783 -7.560 -27.502 1.00 79.62 92 ALA A CA 1
ATOM 679 C C . ALA A 1 92 ? 12.325 -8.969 -27.843 1.00 79.62 92 ALA A C 1
ATOM 681 O O . ALA A 1 92 ? 11.539 -9.781 -28.329 1.00 79.62 92 ALA A O 1
ATOM 682 N N . PRO A 1 93 ? 13.600 -9.322 -27.571 1.00 82.00 93 PRO A N 1
ATOM 683 C CA . PRO A 1 93 ? 14.125 -10.651 -27.904 1.00 82.00 93 PRO A CA 1
ATOM 684 C C . PRO A 1 93 ? 13.554 -11.798 -27.054 1.00 82.00 93 PRO A C 1
ATOM 686 O O . PRO A 1 93 ? 13.779 -12.959 -27.379 1.00 82.00 93 PRO A O 1
ATOM 689 N N . PHE A 1 94 ? 12.835 -11.504 -25.966 1.00 80.44 94 PHE A N 1
ATOM 690 C CA . PHE A 1 94 ? 12.249 -12.518 -25.085 1.00 80.44 94 PHE A CA 1
ATOM 691 C C . PHE A 1 94 ? 10.747 -12.736 -25.330 1.00 80.44 94 PHE A C 1
ATOM 693 O O . PHE A 1 94 ? 10.175 -13.652 -24.741 1.00 80.44 94 PHE A O 1
ATOM 700 N N . ILE A 1 95 ? 10.115 -11.942 -26.208 1.00 79.31 95 ILE A N 1
ATOM 701 C CA . ILE A 1 95 ? 8.666 -11.980 -26.488 1.00 79.31 95 ILE A CA 1
ATOM 702 C C . ILE A 1 95 ? 8.221 -13.331 -27.068 1.00 79.31 95 ILE A C 1
ATOM 704 O O . ILE A 1 95 ? 7.131 -13.802 -26.750 1.00 79.31 95 ILE A O 1
ATOM 708 N N . ASP A 1 96 ? 9.077 -13.999 -27.843 1.00 81.56 96 ASP A N 1
ATOM 709 C CA . ASP A 1 96 ? 8.741 -15.268 -28.505 1.00 81.56 96 ASP A CA 1
ATOM 710 C C . ASP A 1 96 ? 8.544 -16.448 -27.529 1.00 81.56 96 ASP A C 1
ATOM 712 O O . ASP A 1 96 ? 8.011 -17.490 -27.911 1.00 81.56 96 ASP A O 1
ATOM 716 N N . SER A 1 97 ? 8.950 -16.308 -26.258 1.00 85.94 97 SER A N 1
ATOM 717 C CA . SER A 1 97 ? 8.789 -17.340 -25.228 1.00 85.94 97 SER A CA 1
ATOM 718 C C . SER A 1 97 ? 8.026 -16.806 -24.006 1.00 85.94 97 SER A C 1
ATOM 720 O O . SER A 1 97 ? 8.633 -16.204 -23.112 1.00 85.94 97 SER A O 1
ATOM 722 N N . PRO A 1 98 ? 6.709 -17.088 -23.898 1.00 81.31 98 PRO A N 1
ATOM 723 C CA . PRO A 1 98 ? 5.837 -16.583 -22.831 1.00 81.31 98 PRO A CA 1
ATOM 724 C C . PRO A 1 98 ? 6.337 -16.878 -21.411 1.00 81.31 98 PRO A C 1
ATOM 726 O O . PRO A 1 98 ? 6.169 -16.074 -20.499 1.00 81.31 98 PRO A O 1
ATOM 729 N N . ILE A 1 99 ? 6.980 -18.030 -21.210 1.00 88.06 99 ILE A N 1
ATOM 730 C CA . ILE A 1 99 ? 7.483 -18.447 -19.895 1.00 88.06 99 ILE A CA 1
ATOM 731 C C . ILE A 1 99 ? 8.733 -17.644 -19.516 1.00 88.06 99 ILE A C 1
ATOM 733 O O . ILE A 1 99 ? 8.877 -17.226 -18.368 1.00 88.06 99 ILE A O 1
ATOM 737 N N . ILE A 1 100 ? 9.634 -17.407 -20.474 1.00 86.31 100 ILE A N 1
ATOM 738 C CA . ILE A 1 100 ? 10.891 -16.691 -20.227 1.00 86.31 100 ILE A CA 1
ATOM 739 C C . ILE A 1 100 ? 10.603 -15.213 -19.968 1.00 86.31 100 ILE A C 1
ATOM 741 O O . ILE A 1 100 ? 11.122 -14.659 -18.999 1.00 86.31 100 ILE A O 1
ATOM 745 N N . ILE A 1 101 ? 9.733 -14.590 -20.769 1.00 85.19 101 ILE A N 1
ATOM 746 C CA . ILE A 1 101 ? 9.359 -13.189 -20.558 1.00 85.19 101 ILE A CA 1
ATOM 747 C C . I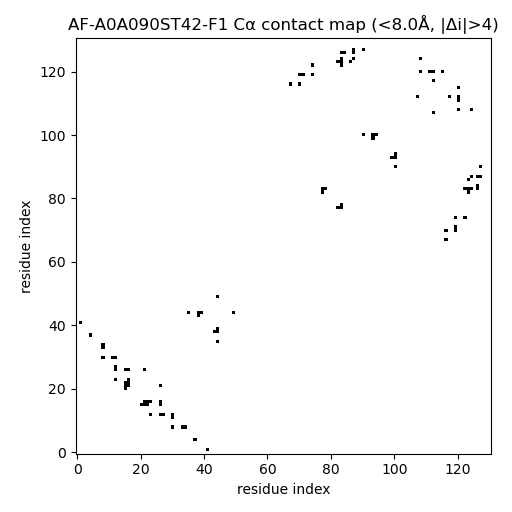LE A 1 101 ? 8.655 -12.979 -19.214 1.00 85.19 101 ILE A C 1
ATOM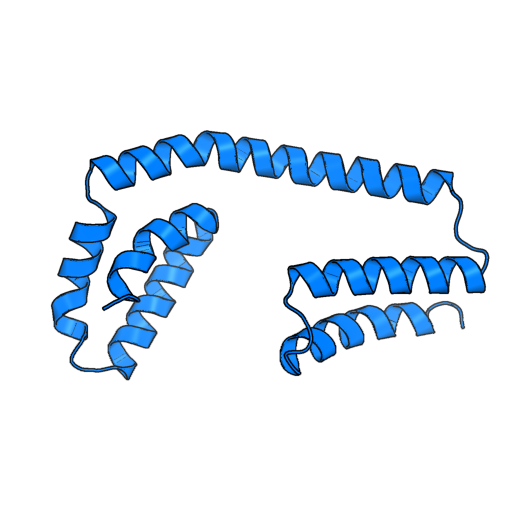 749 O O . ILE A 1 101 ? 8.947 -11.994 -18.544 1.00 85.19 101 ILE A O 1
ATOM 753 N N . LEU A 1 102 ? 7.818 -13.922 -18.760 1.00 86.62 102 LEU A N 1
ATOM 754 C CA . LEU A 1 102 ? 7.202 -13.873 -17.429 1.00 86.62 102 LEU A CA 1
ATOM 755 C C . LEU A 1 102 ? 8.251 -13.886 -16.311 1.00 86.62 102 LEU A C 1
ATOM 757 O O . LEU A 1 102 ? 8.198 -13.035 -15.429 1.00 86.62 102 LEU A O 1
ATOM 761 N N . PHE A 1 103 ? 9.232 -14.793 -16.358 1.00 88.50 103 PHE A N 1
ATOM 762 C CA . PHE A 1 103 ? 10.302 -14.836 -15.353 1.00 88.50 103 PHE A CA 1
ATOM 763 C C . PHE A 1 103 ? 11.174 -13.575 -15.364 1.00 88.50 103 PHE A C 1
ATOM 765 O O . PHE A 1 103 ? 11.523 -13.062 -14.300 1.00 88.50 103 PHE A O 1
ATOM 772 N N . VAL A 1 104 ? 11.499 -13.051 -16.549 1.00 86.31 104 VAL A N 1
ATOM 773 C CA . VAL A 1 104 ? 12.272 -11.811 -16.698 1.00 86.31 104 VAL A CA 1
ATOM 774 C C . VAL A 1 104 ? 11.484 -10.614 -16.161 1.00 86.31 104 VAL A C 1
ATOM 776 O O . VAL A 1 104 ? 12.015 -9.853 -15.356 1.00 86.31 104 VAL A O 1
ATOM 779 N N . LEU A 1 105 ? 10.207 -10.475 -16.531 1.00 84.94 105 LEU A N 1
ATOM 780 C CA . LEU A 1 105 ? 9.326 -9.418 -16.031 1.00 84.94 105 LEU A CA 1
ATOM 781 C C . LEU A 1 105 ? 9.128 -9.519 -14.520 1.00 84.94 105 LEU A C 1
ATOM 783 O O . LEU A 1 105 ? 9.237 -8.504 -13.840 1.00 84.94 105 LEU A O 1
ATOM 787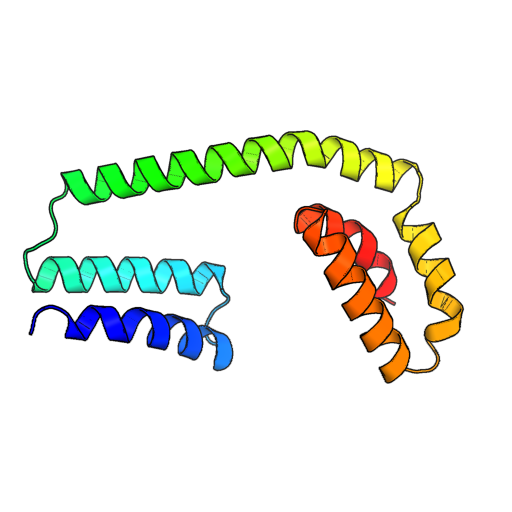 N N . SER A 1 106 ? 8.885 -10.711 -13.969 1.00 87.81 106 SER A N 1
ATOM 788 C CA . SER A 1 106 ? 8.779 -10.909 -12.520 1.00 87.81 106 SER A CA 1
ATOM 789 C C . SER A 1 106 ? 10.079 -10.558 -11.800 1.00 87.81 106 SER A C 1
ATOM 791 O O . SER A 1 106 ? 10.030 -9.895 -10.769 1.00 87.81 106 SER A O 1
ATOM 793 N N . GLY A 1 107 ? 11.239 -10.934 -12.346 1.00 86.88 107 GLY A N 1
ATOM 794 C CA . GLY A 1 107 ? 12.542 -10.578 -11.783 1.00 86.88 107 GLY A CA 1
ATOM 795 C C . GLY A 1 107 ? 12.782 -9.068 -11.790 1.00 86.88 107 GLY A C 1
ATOM 796 O O . GLY A 1 107 ? 13.087 -8.486 -10.751 1.00 86.88 107 GLY A O 1
ATOM 797 N N . ILE A 1 108 ? 12.581 -8.413 -12.936 1.00 83.12 108 ILE A N 1
ATOM 798 C CA . ILE A 1 108 ? 12.714 -6.956 -13.063 1.00 83.12 108 ILE A CA 1
ATOM 799 C C . ILE A 1 108 ? 11.726 -6.253 -12.130 1.00 83.12 108 ILE A C 1
ATOM 801 O O . ILE A 1 108 ? 12.130 -5.368 -11.388 1.00 83.12 108 ILE A O 1
ATOM 805 N N . THR A 1 109 ? 10.461 -6.675 -12.101 1.00 82.81 109 THR A N 1
ATOM 806 C CA . THR A 1 109 ? 9.429 -6.097 -11.224 1.00 82.81 109 THR A CA 1
ATOM 807 C C . THR A 1 109 ? 9.765 -6.299 -9.751 1.00 82.81 109 THR A C 1
ATOM 809 O O . THR A 1 109 ? 9.541 -5.397 -8.956 1.00 82.81 109 THR A O 1
ATOM 812 N N . PHE A 1 110 ? 10.350 -7.436 -9.372 1.00 85.06 110 PHE A N 1
ATOM 813 C CA . PHE A 1 110 ? 10.792 -7.678 -8.002 1.00 85.06 110 PHE A CA 1
ATOM 814 C C . PHE A 1 110 ? 11.913 -6.713 -7.598 1.00 85.06 110 PHE A C 1
ATOM 816 O O . PHE A 1 110 ? 11.817 -6.055 -6.567 1.00 85.06 110 PHE A O 1
ATOM 823 N N . PHE A 1 111 ? 12.954 -6.564 -8.423 1.00 84.62 111 PHE A N 1
ATOM 824 C CA . PHE A 1 111 ? 14.069 -5.663 -8.115 1.00 84.62 111 PHE A CA 1
ATOM 825 C C . PHE A 1 111 ? 13.689 -4.182 -8.202 1.00 84.62 111 PHE A C 1
ATOM 827 O O . PHE A 1 111 ? 14.021 -3.408 -7.307 1.00 84.62 111 PHE A O 1
ATOM 834 N N . VAL A 1 112 ? 12.978 -3.785 -9.256 1.00 80.62 112 VAL A N 1
ATOM 835 C CA . VAL A 1 112 ? 12.535 -2.403 -9.467 1.00 80.62 112 VAL A CA 1
ATOM 836 C C . VAL A 1 112 ? 11.454 -2.031 -8.459 1.00 80.62 112 VAL A C 1
ATOM 838 O O . VAL A 1 112 ? 11.534 -0.960 -7.874 1.00 80.62 112 VAL A O 1
ATOM 841 N N . GLY A 1 113 ? 10.497 -2.916 -8.182 1.00 78.12 113 GLY A N 1
ATOM 842 C CA . GLY A 1 113 ? 9.424 -2.690 -7.209 1.00 78.12 113 GLY A CA 1
ATOM 843 C C . GLY A 1 113 ? 9.892 -2.637 -5.753 1.00 78.12 113 GLY A C 1
ATOM 844 O O . GLY A 1 113 ? 9.198 -2.077 -4.916 1.00 78.12 113 GLY A O 1
ATOM 845 N N . MET A 1 114 ? 11.081 -3.160 -5.428 1.00 81.06 114 MET A N 1
ATOM 846 C CA . MET A 1 114 ? 11.703 -2.913 -4.119 1.00 81.06 114 MET A CA 1
ATOM 847 C C . MET A 1 114 ? 12.245 -1.483 -3.977 1.00 81.06 114 MET A C 1
ATOM 849 O O . MET A 1 114 ? 12.350 -0.980 -2.860 1.00 81.06 114 MET A O 1
ATOM 853 N N . LEU A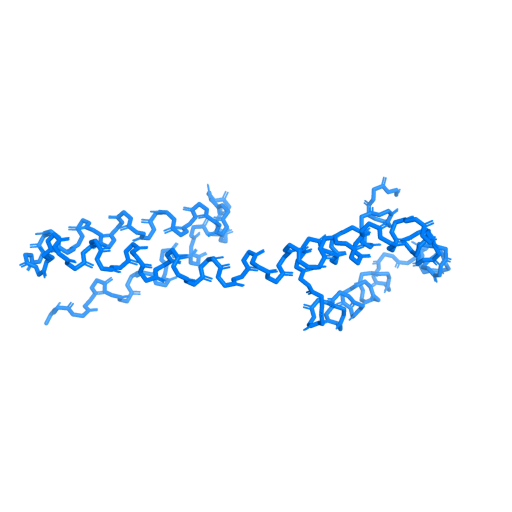 1 115 ? 12.629 -0.844 -5.085 1.00 72.12 115 LEU A N 1
ATOM 854 C CA . LEU A 1 115 ? 13.262 0.481 -5.095 1.00 72.12 115 LEU A CA 1
ATOM 855 C C . LEU A 1 115 ? 12.289 1.601 -5.469 1.00 72.12 115 LEU A C 1
ATOM 857 O O . LEU A 1 115 ? 12.474 2.747 -5.061 1.00 72.12 115 LEU A O 1
ATOM 861 N N . MET A 1 116 ? 11.285 1.275 -6.274 1.00 80.62 116 MET A N 1
ATOM 862 C CA . MET A 1 116 ? 10.296 2.197 -6.800 1.00 80.62 116 MET A CA 1
ATOM 863 C C . MET A 1 116 ? 8.954 1.985 -6.120 1.00 80.62 116 MET A C 1
ATOM 865 O O . MET A 1 116 ? 8.574 0.877 -5.758 1.00 80.62 116 MET A O 1
ATOM 869 N N . GLU A 1 117 ? 8.220 3.079 -5.990 1.00 79.50 117 GLU A N 1
ATOM 870 C CA . GLU A 1 117 ? 6.829 3.047 -5.567 1.00 79.50 117 GLU A CA 1
ATOM 871 C C . GLU A 1 117 ? 5.933 2.474 -6.686 1.00 79.50 117 GLU A C 1
ATOM 873 O O . GLU A 1 117 ? 6.286 2.513 -7.871 1.00 79.50 117 GLU A O 1
ATOM 878 N N . GLU A 1 118 ? 4.797 1.886 -6.294 1.00 78.56 118 GLU A N 1
ATOM 879 C CA . GLU A 1 118 ? 3.921 1.065 -7.145 1.00 78.56 118 GLU A CA 1
ATOM 880 C C . GLU A 1 118 ? 3.557 1.751 -8.471 1.00 78.56 118 GLU A C 1
ATOM 882 O O . GLU A 1 118 ? 3.671 1.144 -9.540 1.00 78.56 118 GLU A O 1
ATOM 887 N N . VAL A 1 119 ? 3.193 3.037 -8.426 1.00 74.75 119 VAL A N 1
ATOM 888 C CA . VAL A 1 119 ? 2.777 3.809 -9.608 1.00 74.75 119 VAL A CA 1
ATOM 889 C C . VAL A 1 119 ? 3.928 3.982 -10.601 1.00 74.75 119 VAL A C 1
ATOM 891 O O . VAL A 1 119 ? 3.744 3.869 -11.816 1.00 74.75 119 VAL A O 1
ATOM 894 N N . SER A 1 120 ? 5.137 4.212 -10.096 1.00 77.38 120 SER A N 1
ATOM 895 C CA . SER A 1 120 ? 6.330 4.411 -10.921 1.00 77.38 120 SER A CA 1
ATOM 896 C C . SER A 1 120 ? 6.762 3.121 -11.628 1.00 77.38 120 SER A C 1
ATOM 898 O O . SER A 1 120 ? 7.126 3.147 -12.808 1.00 77.38 120 SER A O 1
ATOM 900 N N . ALA A 1 121 ? 6.665 1.980 -10.938 1.00 79.75 121 ALA A N 1
ATOM 901 C CA . ALA A 1 121 ? 6.933 0.669 -11.524 1.00 79.75 121 ALA A CA 1
ATOM 902 C C . ALA A 1 121 ? 5.908 0.314 -12.614 1.00 79.75 121 ALA A C 1
ATOM 904 O O . ALA A 1 121 ? 6.292 -0.133 -13.698 1.00 79.75 121 ALA A O 1
ATOM 905 N N . LEU A 1 122 ? 4.616 0.577 -12.373 1.00 77.94 122 LEU A N 1
ATOM 906 C CA . LEU A 1 122 ? 3.566 0.369 -13.371 1.00 77.94 122 LEU A CA 1
ATOM 907 C C . LEU A 1 122 ? 3.841 1.170 -14.647 1.00 77.94 122 LEU A C 1
ATOM 909 O O . LEU A 1 122 ? 3.781 0.599 -15.733 1.00 77.94 122 LEU A O 1
ATOM 913 N N . MET A 1 123 ? 4.213 2.451 -14.558 1.00 75.69 123 MET A N 1
ATOM 914 C CA . MET A 1 123 ? 4.502 3.260 -15.752 1.00 75.69 123 MET A CA 1
ATOM 915 C C . MET A 1 123 ? 5.671 2.732 -16.595 1.00 75.69 123 MET A C 1
ATOM 917 O O . MET A 1 123 ? 5.622 2.823 -17.822 1.00 75.69 123 MET A O 1
ATOM 921 N N . LEU A 1 124 ? 6.701 2.159 -15.968 1.00 75.19 124 LEU A N 1
ATOM 922 C CA . LEU A 1 124 ? 7.817 1.534 -16.687 1.00 75.19 124 LEU A CA 1
ATOM 923 C C . LEU A 1 124 ? 7.414 0.230 -17.384 1.00 75.19 124 LEU A C 1
ATOM 925 O O . LEU A 1 124 ? 7.889 -0.046 -18.483 1.00 75.19 124 LEU A O 1
ATOM 929 N N . LEU A 1 125 ? 6.548 -0.565 -16.752 1.00 70.25 125 LEU A N 1
ATOM 930 C CA . LEU A 1 125 ? 6.206 -1.920 -17.196 1.00 70.25 125 LEU A CA 1
ATOM 931 C C . LEU A 1 125 ? 4.993 -1.970 -18.144 1.00 70.25 125 LEU A C 1
ATOM 933 O O . LEU A 1 125 ? 4.917 -2.858 -18.989 1.00 70.25 125 LEU A O 1
ATOM 937 N N . THR A 1 126 ? 4.082 -0.993 -18.063 1.00 71.69 126 THR A N 1
ATOM 938 C CA . THR A 1 126 ? 2.864 -0.893 -18.896 1.00 71.69 126 THR A CA 1
ATOM 939 C C . THR A 1 126 ? 3.097 -0.986 -20.415 1.00 71.69 126 THR A C 1
ATOM 941 O O . THR A 1 126 ? 2.306 -1.661 -21.078 1.00 71.69 126 THR A O 1
ATOM 944 N N . PRO A 1 127 ? 4.128 -0.360 -21.029 1.00 61.41 127 PRO A N 1
ATOM 945 C CA . PRO A 1 127 ? 4.303 -0.449 -22.482 1.00 61.41 127 PRO A CA 1
ATOM 946 C C . PRO A 1 127 ? 4.623 -1.863 -22.987 1.00 61.41 127 PRO A C 1
ATOM 948 O O . PRO A 1 127 ? 4.461 -2.118 -24.177 1.00 61.41 127 PRO A O 1
ATOM 951 N N . VAL A 1 128 ? 5.061 -2.777 -22.115 1.00 58.84 128 VAL A N 1
ATOM 952 C CA . VAL A 1 128 ? 5.399 -4.161 -22.481 1.00 58.84 128 VAL A CA 1
ATOM 953 C C . VAL A 1 128 ? 4.177 -5.078 -22.415 1.00 58.84 128 VAL A C 1
ATOM 955 O O . VAL A 1 128 ? 4.095 -6.028 -23.179 1.00 58.84 128 VAL A O 1
ATOM 958 N N . SER A 1 129 ? 3.224 -4.802 -21.519 1.00 53.38 129 SER A N 1
ATOM 959 C CA . SER A 1 129 ? 2.063 -5.666 -21.254 1.00 53.38 129 SER A CA 1
ATOM 960 C C . SER A 1 129 ? 0.813 -5.349 -22.088 1.00 53.38 129 SER A C 1
ATOM 962 O O . SER A 1 129 ? -0.115 -6.153 -22.096 1.00 53.38 129 SER A O 1
ATOM 964 N N . CYS A 1 130 ? 0.761 -4.206 -22.784 1.00 38.75 130 CYS A N 1
ATOM 965 C CA . CYS A 1 130 ? -0.384 -3.791 -23.616 1.00 38.75 130 CYS A CA 1
ATOM 966 C C . CYS A 1 130 ? -0.218 -4.120 -25.118 1.00 38.75 130 CYS A C 1
ATOM 968 O O . CYS A 1 130 ? -0.984 -3.634 -25.952 1.00 38.75 130 CYS A O 1
ATOM 970 N N . ARG A 1 131 ? 0.792 -4.916 -25.482 1.00 40.62 131 ARG A N 1
ATOM 971 C CA . ARG A 1 131 ? 1.046 -5.379 -26.850 1.00 40.62 131 ARG A CA 1
ATOM 972 C C . ARG A 1 131 ? 1.284 -6.879 -26.861 1.00 40.62 131 ARG A C 1
ATOM 974 O O . ARG A 1 131 ? 0.839 -7.501 -27.848 1.00 40.62 131 ARG A O 1
#

Organism: NCBI:txid990268